Protein AF-A0A1I9GDQ8-F1 (afdb_monomer)

Organism: Brugia malayi (NCBI:txid6279)

Foldseek 3Di:
DPDVVVVVLVVVLQVVLVPPVVLLVVLQLLLVLQQDAAPDPPDPVNVVNCVVDPFDWDADPRRGIWTFDQDPPRDTDTDHSLLVSLVSLVVSQVVSCVVSVDHDDDYDRDDDPPDDPSSVVSNVVSPVSD

InterPro domains:
  IPR013126 Heat shock protein 70 family [PF00012] (48-127)
  IPR043129 ATPase, nucleotide binding domain [SSF53067] (43-130)

Mean predicted aligned error: 9.9 Å

Sequence (130 aa):
MSALHIVQKEVQTKVDLISNQEICWETFKVLRLCCDYFPYENSRIILVDRKRYPFKIELDMEGRVLFVIPLQNNVIKKIRPEEVGAIIINYLRKAAEKKYGTEIIWAVISVPAEFDEEQRNATSLAVEKA

Radius of gyration: 17.4 Å; Cα contacts (8 Å, |Δi|>4): 125; chains: 1; bounding box: 50×24×48 Å

Secondary structure (DSSP, 8-state):
--SHHHHHHHHHHHHHHHS-HHHHHHHHHHHHTTS-B-SSTT-HHHHHHHHHSSSEEEE-TTSBEEEEEEPTTS-EEEE-HHHHHHHHHHHHHHHHHHHHTS----------TT--HHHHHHHHHHHHT-

Nearest PDB structures (foldseek):
  5f1x-assembly1_A  TM=8.808E-01  e=3.010E-05  Homo sapiens
  6cz1-assembly1_A  TM=8.739E-01  e=4.076E-05  Homo sapiens
  7a4u-assembly1_A  TM=8.864E-01  e=4.889E-05  Cricetulus griseus
  5f2r-assembly2_B  TM=8.808E-01  e=6.231E-05  Homo sapiens
  6dfo-assembly1_A  TM=8.843E-01  e=1.214E-04  Homo sapiens

Structure (mmCIF, N/CA/C/O backbone):
data_AF-A0A1I9GDQ8-F1
#
_entry.id   AF-A0A1I9GDQ8-F1
#
loop_
_atom_site.group_PDB
_atom_site.id
_atom_site.type_symbol
_atom_site.label_atom_id
_atom_site.label_alt_id
_atom_site.label_comp_id
_atom_site.label_asym_id
_atom_site.label_entity_id
_atom_site.label_seq_id
_atom_site.pdbx_PDB_ins_code
_atom_site.Cartn_x
_atom_site.Cartn_y
_atom_site.Cartn_z
_atom_site.occupancy
_atom_site.B_iso_or_equiv
_atom_site.auth_seq_id
_atom_site.auth_comp_id
_atom_site.auth_asym_id
_atom_site.auth_atom_id
_atom_site.pdbx_PDB_model_num
ATOM 1 N N . MET A 1 1 ? -31.851 2.714 26.317 1.00 45.69 1 MET A N 1
ATOM 2 C CA . MET A 1 1 ? -31.210 3.512 25.245 1.00 45.69 1 MET A CA 1
ATOM 3 C C . MET A 1 1 ? -29.945 2.836 24.668 1.00 45.69 1 MET A C 1
ATOM 5 O O . MET A 1 1 ? -29.008 3.549 24.347 1.00 45.69 1 MET A O 1
ATOM 9 N N . SER A 1 2 ? -29.861 1.501 24.502 1.00 46.31 2 SER A N 1
ATOM 10 C CA . SER A 1 2 ? -28.555 0.857 24.206 1.00 46.31 2 SER A CA 1
ATOM 11 C C . SER A 1 2 ? -28.399 0.136 22.861 1.00 46.31 2 SER A C 1
ATOM 13 O O . SER A 1 2 ? -27.267 -0.024 22.442 1.00 46.31 2 SER A O 1
ATOM 15 N N . ALA A 1 3 ? -29.454 -0.249 22.136 1.00 43.81 3 ALA A N 1
ATOM 16 C CA . ALA A 1 3 ? -29.277 -0.993 20.875 1.00 43.81 3 ALA A CA 1
ATOM 17 C C . ALA A 1 3 ? -29.321 -0.092 19.624 1.00 43.81 3 ALA A C 1
ATOM 19 O O . ALA A 1 3 ? -28.421 -0.130 18.793 1.00 43.81 3 ALA A O 1
ATOM 20 N N . LEU A 1 4 ? -30.319 0.794 19.529 1.00 37.75 4 LEU A N 1
ATOM 21 C CA . LEU A 1 4 ? -30.505 1.696 18.379 1.00 37.75 4 LEU A CA 1
ATOM 22 C C . LEU A 1 4 ? -29.339 2.674 18.169 1.00 37.75 4 LEU A C 1
ATOM 24 O O . LEU A 1 4 ? -28.957 2.929 17.034 1.00 37.75 4 LEU A O 1
ATOM 28 N N . HIS A 1 5 ? -28.734 3.173 19.251 1.00 40.09 5 HIS A N 1
ATOM 29 C CA . HIS A 1 5 ? -27.568 4.059 19.163 1.00 40.09 5 HIS A CA 1
ATOM 30 C C . HIS A 1 5 ? -26.307 3.333 18.674 1.00 40.09 5 HIS A C 1
ATOM 32 O O . HIS A 1 5 ? -25.482 3.951 18.007 1.00 40.09 5 HIS A O 1
ATOM 38 N N . ILE A 1 6 ? -26.146 2.043 18.993 1.00 47.44 6 ILE A N 1
ATOM 39 C CA . ILE A 1 6 ? -25.008 1.243 18.520 1.00 47.44 6 ILE A CA 1
ATOM 40 C C . ILE A 1 6 ? -25.177 0.966 17.028 1.00 47.44 6 ILE A C 1
ATOM 42 O O . ILE A 1 6 ? -24.271 1.266 16.261 1.00 47.44 6 ILE A O 1
ATOM 46 N N . VAL A 1 7 ? -26.367 0.531 16.603 1.00 38.75 7 VAL A N 1
ATOM 47 C CA . VAL A 1 7 ? -26.665 0.278 15.184 1.00 38.75 7 VAL A CA 1
ATOM 48 C C . VAL A 1 7 ? -26.547 1.560 14.355 1.00 38.75 7 VAL A C 1
ATOM 50 O O . VAL A 1 7 ? -25.962 1.540 13.277 1.00 38.75 7 VAL A O 1
ATOM 53 N N . GLN A 1 8 ? -27.024 2.704 14.859 1.00 39.72 8 GLN A N 1
ATOM 54 C CA . GLN A 1 8 ? -26.835 3.983 14.168 1.00 39.72 8 GLN A CA 1
ATOM 55 C C . GLN A 1 8 ? -25.362 4.386 14.079 1.00 39.72 8 GLN A C 1
ATOM 57 O O . GLN A 1 8 ? -24.943 4.863 13.030 1.00 39.72 8 GLN A O 1
ATOM 62 N N . LYS A 1 9 ? -24.554 4.160 15.124 1.00 49.84 9 LYS A N 1
ATOM 63 C CA . LYS A 1 9 ? -23.105 4.403 15.060 1.00 49.84 9 LYS A CA 1
ATOM 64 C C . LYS A 1 9 ? -22.407 3.477 14.065 1.00 49.84 9 LYS A C 1
ATOM 66 O O . LYS A 1 9 ? -21.534 3.947 13.353 1.00 49.84 9 LYS A O 1
ATOM 71 N N . GLU A 1 10 ? -22.809 2.213 13.986 1.00 48.69 10 GLU A N 1
ATOM 72 C CA . GLU A 1 10 ? -22.234 1.194 13.097 1.00 48.69 10 GLU A CA 1
ATOM 73 C C . GLU A 1 10 ? -22.604 1.407 11.617 1.00 48.69 10 GLU A C 1
ATOM 75 O O . GLU A 1 10 ? -21.820 1.126 10.710 1.00 48.69 10 GLU A O 1
ATOM 80 N N . VAL A 1 11 ? -23.795 1.952 11.352 1.00 49.06 11 VAL A N 1
ATOM 81 C CA . VAL A 1 11 ? -24.193 2.406 10.012 1.00 49.06 11 VAL A CA 1
ATOM 82 C C . VAL A 1 11 ? -23.478 3.715 9.659 1.00 49.06 11 VAL A C 1
ATOM 84 O O . VAL A 1 11 ? -22.974 3.849 8.546 1.00 49.06 11 VAL A O 1
ATOM 87 N N . GLN A 1 12 ? -23.355 4.656 10.602 1.00 47.62 12 GLN A N 1
ATOM 88 C CA . GLN A 1 12 ? -22.669 5.930 10.368 1.00 47.62 12 GLN A CA 1
ATOM 89 C C . GLN A 1 12 ? -21.155 5.756 10.155 1.00 47.62 12 GLN A C 1
ATOM 91 O O . GLN A 1 12 ? -20.584 6.432 9.306 1.00 47.62 12 GLN A O 1
ATOM 96 N N . THR A 1 13 ? -20.499 4.828 10.863 1.00 51.06 13 THR A N 1
ATOM 97 C CA . THR A 1 13 ? -19.078 4.494 10.642 1.00 51.06 13 THR A CA 1
ATOM 98 C C . THR A 1 13 ? -18.844 3.931 9.240 1.00 51.06 13 THR A C 1
ATOM 100 O O . THR A 1 13 ? -17.875 4.317 8.588 1.00 51.06 13 THR A O 1
ATOM 103 N N . LYS A 1 14 ? -19.746 3.069 8.743 1.00 46.41 14 LYS A N 1
ATOM 104 C CA . LYS A 1 14 ? -19.685 2.525 7.376 1.00 46.41 14 LYS A CA 1
ATOM 105 C C . LYS A 1 14 ? -19.870 3.604 6.306 1.00 46.41 14 LYS A C 1
ATOM 107 O O . LYS A 1 14 ? -19.174 3.560 5.300 1.00 46.41 14 LYS A O 1
ATOM 112 N N . VAL A 1 15 ? -20.770 4.567 6.516 1.00 48.44 15 VAL A N 1
ATOM 113 C CA . VAL A 1 15 ? -21.051 5.652 5.554 1.00 48.44 15 VAL A CA 1
ATOM 114 C C . VAL A 1 15 ? -19.952 6.726 5.548 1.00 48.44 15 VAL A C 1
ATOM 116 O O . VAL A 1 15 ? -19.549 7.181 4.479 1.00 48.44 15 VAL A O 1
ATOM 119 N N . ASP A 1 16 ? -19.405 7.096 6.707 1.00 48.81 16 ASP A N 1
ATOM 120 C CA . ASP A 1 16 ? -18.397 8.163 6.813 1.00 48.81 16 ASP A CA 1
ATOM 121 C C . ASP A 1 16 ? -17.009 7.735 6.280 1.00 48.81 16 ASP A C 1
ATOM 123 O O . ASP A 1 16 ? -16.241 8.576 5.813 1.00 48.81 16 ASP A O 1
ATOM 127 N N . LEU A 1 17 ? -16.681 6.434 6.296 1.00 50.66 17 LEU A N 1
ATOM 128 C CA . LEU A 1 17 ? -15.479 5.905 5.625 1.00 50.66 17 LEU A CA 1
ATOM 129 C C . LEU A 1 17 ? -15.572 6.022 4.091 1.00 50.66 17 LEU A C 1
ATOM 131 O O . LEU A 1 17 ? -14.549 6.155 3.424 1.00 50.66 17 LEU A O 1
ATOM 135 N N . ILE A 1 18 ? -16.790 6.022 3.540 1.00 49.22 18 ILE A N 1
ATOM 136 C CA . ILE A 1 18 ? -17.063 6.142 2.100 1.00 49.22 18 ILE A CA 1
ATOM 137 C C . ILE A 1 18 ? -17.051 7.618 1.654 1.00 49.22 18 ILE A C 1
ATOM 139 O O . ILE A 1 18 ? -16.753 7.913 0.497 1.00 49.22 18 ILE A O 1
ATOM 143 N N . SER A 1 19 ? -17.347 8.570 2.551 1.00 45.03 19 SER A N 1
ATOM 144 C CA . SER A 1 19 ? -17.581 9.974 2.177 1.00 45.03 19 SER A CA 1
ATOM 145 C C . SER A 1 19 ? -16.323 10.837 2.055 1.00 45.03 19 SER A C 1
ATOM 147 O O . SER A 1 19 ? -16.418 11.970 1.583 1.00 45.03 19 SER A O 1
ATOM 149 N N . ASN A 1 20 ? -15.146 10.350 2.458 1.00 49.31 20 ASN A N 1
ATOM 150 C CA . ASN A 1 20 ? -13.895 11.099 2.308 1.00 49.31 20 ASN A CA 1
ATOM 151 C C . ASN A 1 20 ? -13.306 10.867 0.903 1.00 49.31 20 ASN A C 1
ATOM 153 O O . ASN A 1 20 ? -12.280 10.206 0.725 1.00 49.31 20 ASN A O 1
ATOM 157 N N . GLN A 1 21 ? -14.016 11.372 -0.113 1.00 45.88 21 GLN A N 1
ATOM 158 C CA . GLN A 1 21 ? -13.737 11.132 -1.534 1.00 45.88 21 GLN A CA 1
ATOM 159 C C . GLN A 1 21 ? -12.282 11.434 -1.926 1.00 45.88 21 GLN A C 1
ATOM 161 O O . GLN A 1 21 ? -11.712 10.681 -2.708 1.00 45.88 21 GLN A O 1
ATOM 166 N N . GLU A 1 22 ? -11.646 12.463 -1.358 1.00 44.19 22 GLU A N 1
ATOM 167 C CA . GLU A 1 22 ? -10.262 12.835 -1.698 1.00 44.19 22 GLU A CA 1
ATOM 168 C C . GLU A 1 22 ? -9.223 11.764 -1.324 1.00 44.19 22 GLU A C 1
ATOM 170 O O . GLU A 1 22 ? -8.296 11.518 -2.096 1.00 44.19 22 GLU A O 1
ATOM 175 N N . ILE A 1 23 ? -9.393 11.062 -0.195 1.00 50.66 23 ILE A N 1
ATOM 176 C CA . ILE A 1 23 ? -8.459 9.995 0.209 1.00 50.66 23 ILE A CA 1
ATOM 177 C C . ILE A 1 23 ? -8.675 8.750 -0.656 1.00 50.66 23 ILE A C 1
ATOM 179 O O . ILE A 1 23 ? -7.713 8.078 -1.030 1.00 50.66 23 ILE A O 1
ATOM 183 N N . CYS A 1 24 ? -9.925 8.477 -1.041 1.00 50.94 24 CYS A N 1
ATOM 184 C CA . CYS A 1 24 ? -10.273 7.389 -1.952 1.00 50.94 24 CYS A CA 1
ATOM 185 C C . CYS A 1 24 ? -9.474 7.498 -3.264 1.00 50.94 24 CYS A C 1
ATOM 187 O O . CYS A 1 24 ? -8.789 6.553 -3.652 1.00 50.94 24 CYS A O 1
ATOM 189 N N . TRP A 1 25 ? -9.464 8.676 -3.900 1.00 49.31 25 TRP A N 1
ATOM 190 C CA . TRP A 1 25 ? -8.821 8.873 -5.206 1.00 49.31 25 TRP A CA 1
ATOM 191 C C . TRP A 1 25 ? -7.294 8.691 -5.204 1.00 49.31 25 TRP A C 1
ATOM 193 O O . TRP A 1 25 ? -6.761 8.096 -6.143 1.00 49.31 25 TRP A O 1
ATOM 203 N N . GLU A 1 26 ? -6.577 9.151 -4.174 1.00 54.59 26 GLU A N 1
ATOM 204 C CA . GLU A 1 26 ? -5.116 8.960 -4.091 1.00 54.59 26 GLU A CA 1
ATOM 205 C C . GLU A 1 26 ? -4.736 7.519 -3.725 1.00 54.59 26 GLU A C 1
ATOM 207 O O . GLU A 1 26 ? -3.777 6.968 -4.267 1.00 54.59 26 GLU A O 1
ATOM 212 N N . THR A 1 27 ? -5.541 6.861 -2.889 1.00 57.66 27 THR A N 1
ATOM 213 C CA . THR A 1 27 ? -5.353 5.441 -2.552 1.00 57.66 27 THR A CA 1
ATOM 214 C C . THR A 1 27 ? -5.560 4.563 -3.789 1.00 57.66 27 THR A C 1
ATOM 216 O O . THR A 1 27 ? -4.758 3.667 -4.048 1.00 57.66 27 THR A O 1
ATOM 219 N N . PHE A 1 28 ? -6.559 4.870 -4.629 1.00 62.72 28 PHE A N 1
ATOM 220 C CA . PHE A 1 28 ? -6.803 4.137 -5.878 1.00 62.72 28 PHE A CA 1
ATOM 221 C C . PHE A 1 28 ? -5.697 4.299 -6.924 1.00 62.72 28 PHE A C 1
ATOM 223 O O . PHE A 1 28 ? -5.406 3.347 -7.647 1.00 62.72 28 PHE A O 1
ATOM 230 N N . LYS A 1 29 ? -5.050 5.470 -7.009 1.00 67.00 29 LYS A N 1
ATOM 231 C CA . LYS A 1 29 ? -3.902 5.678 -7.912 1.00 67.00 29 LYS A CA 1
ATOM 232 C C . LYS A 1 29 ? -2.737 4.748 -7.571 1.00 67.00 29 LYS A C 1
ATOM 234 O O . LYS A 1 29 ? -2.144 4.151 -8.467 1.00 67.00 29 LYS A O 1
ATOM 239 N N . VAL A 1 30 ? -2.450 4.608 -6.279 1.00 66.62 30 VAL A N 1
ATOM 240 C CA . VAL A 1 30 ? -1.410 3.717 -5.748 1.00 66.62 30 VAL A CA 1
ATOM 241 C C . VAL A 1 30 ? -1.807 2.252 -5.946 1.00 66.62 30 VAL A C 1
ATOM 243 O O . VAL A 1 30 ? -1.006 1.470 -6.453 1.00 66.62 30 VAL A O 1
ATOM 246 N N . LEU A 1 31 ? -3.053 1.896 -5.615 1.00 65.75 31 LEU A N 1
ATOM 247 C CA . LEU A 1 31 ? -3.563 0.523 -5.702 1.00 65.75 31 LEU A CA 1
ATOM 248 C C . LEU A 1 31 ? -3.647 -0.017 -7.130 1.00 65.75 31 LEU A C 1
ATOM 250 O O . LEU A 1 31 ? -3.481 -1.216 -7.332 1.00 65.75 31 LEU A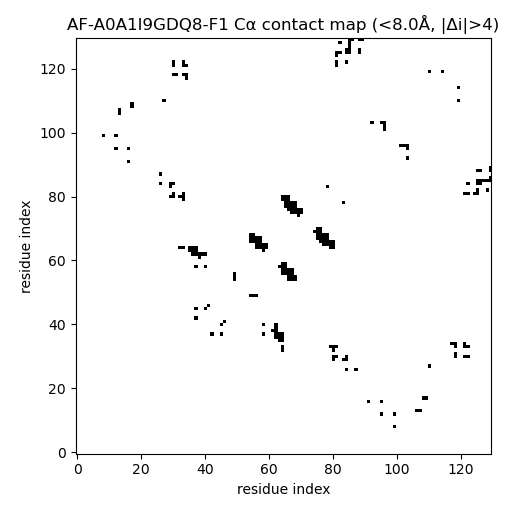 O 1
ATOM 254 N N . ARG A 1 32 ? -3.827 0.854 -8.130 1.00 71.94 32 ARG A N 1
ATOM 255 C CA . ARG A 1 32 ? -3.771 0.458 -9.543 1.00 71.94 32 ARG A CA 1
ATOM 256 C C . ARG A 1 32 ? -2.449 -0.233 -9.900 1.00 71.94 32 ARG A C 1
ATOM 258 O O . ARG A 1 32 ? -2.461 -1.180 -10.671 1.00 71.94 32 ARG A O 1
ATOM 265 N N . LEU A 1 33 ? -1.334 0.205 -9.311 1.00 67.94 33 LEU A N 1
ATOM 266 C CA . LEU A 1 33 ? -0.004 -0.353 -9.578 1.00 67.94 33 LEU A CA 1
ATOM 267 C C . LEU A 1 33 ? 0.305 -1.630 -8.778 1.00 67.94 33 LEU A C 1
ATOM 269 O O . LEU A 1 33 ? 1.351 -2.233 -9.005 1.00 67.94 33 LEU A O 1
ATOM 273 N N . CYS A 1 34 ? -0.563 -2.052 -7.849 1.00 63.31 34 CYS A N 1
ATOM 274 C CA . CYS A 1 34 ? -0.339 -3.239 -7.014 1.00 63.31 34 CYS A CA 1
ATOM 275 C C . CYS A 1 34 ? -0.305 -4.553 -7.800 1.00 63.31 34 CYS A C 1
ATOM 277 O O . CYS A 1 34 ? 0.380 -5.481 -7.389 1.00 63.31 34 CYS A O 1
ATOM 279 N N . CYS A 1 35 ? -1.044 -4.647 -8.905 1.00 57.06 35 CYS A N 1
ATOM 280 C CA . CYS A 1 35 ? -1.197 -5.898 -9.655 1.00 57.06 35 CYS A CA 1
ATOM 281 C C . CYS A 1 35 ? -0.470 -5.937 -10.985 1.00 57.06 35 CYS A C 1
ATOM 283 O O . CYS A 1 35 ? -0.402 -6.998 -11.600 1.00 57.06 35 CYS A O 1
ATOM 285 N N . ASP A 1 36 ? 0.065 -4.810 -11.441 1.00 64.06 36 ASP A N 1
ATOM 286 C CA . ASP A 1 36 ? 0.653 -4.782 -12.764 1.00 64.06 36 ASP A CA 1
ATOM 287 C C . ASP A 1 36 ? 2.017 -5.492 -12.732 1.00 64.06 36 ASP A C 1
ATOM 289 O O . ASP A 1 36 ? 3.000 -5.015 -12.156 1.00 64.06 36 ASP A O 1
ATOM 293 N N . TYR A 1 37 ? 2.059 -6.673 -13.350 1.00 61.50 37 TYR A N 1
ATOM 294 C CA . TYR A 1 37 ? 3.278 -7.430 -13.588 1.00 61.50 37 TYR A CA 1
ATOM 295 C C . TYR A 1 37 ? 3.934 -6.949 -14.882 1.00 61.50 37 TYR A C 1
ATOM 297 O O . TYR A 1 37 ? 3.373 -7.081 -15.974 1.00 61.50 37 TYR A O 1
ATOM 305 N N . PHE A 1 38 ? 5.143 -6.401 -14.778 1.00 63.03 38 PHE A N 1
ATOM 306 C CA . PHE A 1 38 ? 5.884 -5.899 -15.926 1.00 63.03 38 PHE A CA 1
ATOM 307 C C . PHE A 1 38 ? 7.097 -6.795 -16.200 1.00 63.03 38 PHE A C 1
ATOM 309 O O . PHE A 1 38 ? 8.162 -6.572 -15.627 1.00 63.03 38 PHE A O 1
ATOM 316 N N . PRO A 1 39 ? 6.997 -7.765 -17.132 1.00 54.91 39 PRO A N 1
ATOM 317 C CA . PRO A 1 39 ? 8.125 -8.636 -17.473 1.00 54.91 39 PRO A CA 1
ATOM 318 C C . PRO A 1 39 ? 9.292 -7.882 -18.136 1.00 54.91 39 PRO A C 1
ATOM 320 O O . PRO A 1 39 ? 10.392 -8.416 -18.244 1.00 54.91 39 PRO A O 1
ATOM 323 N N . TYR A 1 40 ? 9.064 -6.642 -18.593 1.00 61.16 40 TYR A N 1
ATOM 324 C CA . TYR A 1 40 ? 10.063 -5.803 -19.255 1.00 61.16 40 TYR A CA 1
ATOM 325 C C . TYR A 1 40 ? 10.012 -4.357 -18.738 1.00 61.16 40 TYR A C 1
ATOM 327 O O . TYR A 1 40 ? 8.958 -3.717 -18.769 1.00 61.16 40 TYR A O 1
ATOM 335 N N . GLU A 1 41 ? 11.172 -3.796 -18.369 1.00 61.91 41 GLU A N 1
ATOM 336 C CA . GLU A 1 41 ? 11.312 -2.415 -17.859 1.00 61.91 41 GLU A CA 1
ATOM 337 C C . GLU A 1 41 ? 10.863 -1.313 -18.837 1.00 61.91 41 GLU A C 1
ATOM 339 O O . GLU A 1 41 ? 10.587 -0.191 -18.411 1.00 61.91 41 GLU A O 1
ATOM 344 N N . ASN A 1 42 ? 10.791 -1.615 -20.137 1.00 66.56 42 ASN A N 1
ATOM 345 C CA . ASN A 1 42 ? 10.419 -0.671 -21.198 1.00 66.56 42 ASN A CA 1
ATOM 346 C C . ASN A 1 42 ? 8.964 -0.822 -21.670 1.00 66.56 42 ASN A C 1
ATOM 348 O O . ASN A 1 42 ? 8.619 -0.388 -22.773 1.00 66.56 42 ASN A O 1
ATOM 352 N N . SER A 1 43 ? 8.091 -1.444 -20.873 1.00 74.19 43 SER A N 1
ATOM 353 C CA . SER A 1 43 ? 6.668 -1.488 -21.211 1.00 74.19 43 SER A CA 1
ATOM 354 C C . SER A 1 43 ? 6.103 -0.058 -21.317 1.00 74.19 43 SER A C 1
ATOM 356 O O . SER A 1 43 ? 6.469 0.851 -20.571 1.00 74.19 43 SER A O 1
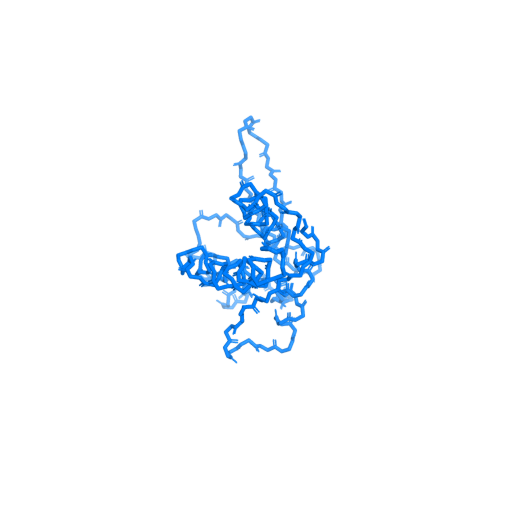ATOM 358 N N . ARG A 1 44 ? 5.207 0.197 -22.279 1.00 77.38 44 ARG A N 1
ATOM 359 C CA . ARG A 1 44 ? 4.652 1.556 -22.457 1.00 77.38 44 ARG A CA 1
ATOM 360 C C . ARG A 1 44 ? 3.913 2.039 -21.207 1.00 77.38 44 ARG A C 1
ATOM 362 O O . ARG A 1 44 ? 3.912 3.233 -20.935 1.00 77.38 44 ARG A O 1
ATOM 369 N N . ILE A 1 45 ? 3.315 1.109 -20.468 1.00 76.56 45 ILE A N 1
ATOM 370 C CA . ILE A 1 45 ? 2.521 1.370 -19.267 1.00 76.56 45 ILE A CA 1
ATOM 371 C C . ILE A 1 45 ? 3.429 1.910 -18.150 1.00 76.56 45 ILE A C 1
ATOM 373 O O . ILE A 1 45 ? 3.219 3.039 -17.710 1.00 76.56 45 ILE A O 1
ATOM 377 N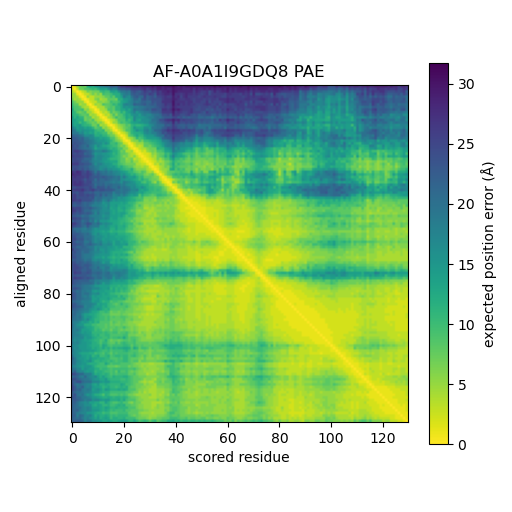 N . ILE A 1 46 ? 4.524 1.211 -17.806 1.00 79.88 46 ILE A N 1
ATOM 378 C CA . ILE A 1 46 ? 5.443 1.668 -16.746 1.00 79.88 46 ILE A CA 1
ATOM 379 C C . ILE A 1 46 ? 6.100 3.014 -17.084 1.00 79.88 46 ILE A C 1
ATOM 381 O O . ILE A 1 46 ? 6.331 3.841 -16.203 1.00 79.88 46 ILE A O 1
ATOM 385 N N . LEU A 1 47 ? 6.369 3.284 -18.367 1.00 82.88 47 LEU A N 1
ATOM 386 C CA . LEU A 1 47 ? 6.921 4.567 -18.816 1.00 82.88 47 LEU A CA 1
ATOM 387 C C . LEU A 1 47 ? 5.932 5.729 -18.661 1.00 82.88 47 LEU A C 1
ATOM 389 O O . LEU A 1 47 ? 6.356 6.853 -18.384 1.00 82.88 47 LEU A O 1
ATOM 393 N N . VAL A 1 48 ? 4.635 5.483 -18.853 1.00 83.94 48 VAL A N 1
ATOM 394 C CA . VAL A 1 48 ? 3.586 6.483 -18.618 1.00 83.94 48 VAL A CA 1
ATOM 395 C C . VAL A 1 48 ? 3.444 6.745 -17.121 1.00 83.94 48 VAL A C 1
ATOM 397 O O . VAL A 1 48 ? 3.433 7.907 -16.714 1.00 83.94 48 VAL A O 1
ATOM 400 N N . ASP A 1 49 ? 3.422 5.701 -16.294 1.00 83.25 49 ASP A N 1
ATOM 401 C CA . ASP A 1 49 ? 3.269 5.857 -14.845 1.00 83.25 49 ASP A CA 1
ATOM 402 C C . ASP A 1 49 ? 4.483 6.531 -14.197 1.00 83.25 49 ASP A C 1
ATOM 404 O O . ASP A 1 49 ? 4.318 7.432 -13.374 1.00 83.25 49 ASP A O 1
ATOM 408 N N . ARG A 1 50 ? 5.705 6.230 -14.657 1.00 86.12 50 ARG A N 1
ATOM 409 C CA . ARG A 1 50 ? 6.932 6.947 -14.253 1.00 86.12 50 ARG A CA 1
ATOM 410 C C . ARG A 1 50 ? 6.887 8.452 -14.539 1.00 86.12 50 ARG A C 1
ATOM 412 O O . ARG A 1 50 ? 7.572 9.207 -13.862 1.00 86.12 50 ARG A O 1
ATOM 419 N N . LYS A 1 51 ? 6.127 8.893 -15.548 1.00 86.69 51 LYS A N 1
ATOM 420 C CA . LYS A 1 51 ? 5.920 10.324 -15.852 1.00 86.69 51 LYS A CA 1
ATOM 421 C C . LYS A 1 51 ? 4.758 10.926 -15.070 1.00 86.69 51 LYS A C 1
ATOM 423 O O . LYS A 1 51 ? 4.732 12.132 -14.852 1.00 86.69 51 LYS A O 1
ATOM 428 N N . ARG A 1 52 ? 3.773 10.102 -14.710 1.00 84.25 52 ARG A N 1
ATOM 429 C CA . ARG A 1 52 ? 2.564 10.522 -14.000 1.00 84.25 52 ARG A CA 1
ATOM 430 C C . ARG A 1 52 ? 2.835 10.804 -12.528 1.00 84.25 52 ARG A C 1
ATOM 432 O O . ARG A 1 52 ? 2.244 11.731 -11.978 1.00 84.25 52 ARG A O 1
ATOM 439 N N . TYR A 1 53 ? 3.690 10.002 -11.900 1.00 82.75 53 TYR A N 1
ATOM 440 C CA . TYR A 1 53 ? 3.988 10.109 -10.478 1.00 82.75 53 TYR A CA 1
ATOM 441 C C . TYR A 1 53 ? 5.292 10.877 -10.220 1.00 82.75 53 TYR A C 1
ATOM 443 O O . TYR A 1 53 ? 6.262 10.702 -10.953 1.00 82.75 53 TYR A O 1
ATOM 451 N N . PRO A 1 54 ? 5.350 11.710 -9.163 1.00 84.19 54 PRO A N 1
ATOM 452 C CA . PRO A 1 54 ? 6.545 12.490 -8.832 1.00 84.19 54 PRO A CA 1
ATOM 453 C C . PRO A 1 54 ? 7.645 11.664 -8.140 1.00 84.19 54 PRO A C 1
ATOM 455 O O . PRO A 1 54 ? 8.758 12.152 -7.961 1.00 84.19 54 PRO A O 1
ATOM 458 N N . PHE A 1 55 ? 7.342 10.436 -7.711 1.00 84.81 55 PHE A N 1
ATOM 459 C CA . PHE A 1 55 ? 8.278 9.532 -7.041 1.00 84.81 55 PHE A CA 1
ATOM 460 C C . PHE A 1 55 ? 8.875 8.511 -8.014 1.00 84.81 55 PHE A C 1
ATOM 462 O O . PHE A 1 55 ? 8.301 8.197 -9.056 1.00 84.81 55 PHE A O 1
ATOM 469 N N . LYS A 1 56 ? 10.044 7.964 -7.663 1.00 88.38 56 LYS A N 1
ATOM 470 C CA . LYS A 1 56 ? 10.752 7.009 -8.518 1.00 88.38 56 LYS A CA 1
ATOM 471 C C . LYS A 1 56 ? 10.112 5.621 -8.428 1.00 88.38 56 LYS A C 1
ATOM 473 O O . LYS A 1 56 ? 9.871 5.110 -7.335 1.00 88.38 56 LYS A O 1
ATOM 478 N N . ILE A 1 57 ? 9.889 5.014 -9.593 1.00 88.56 57 ILE A N 1
ATOM 479 C CA . ILE A 1 57 ? 9.315 3.675 -9.744 1.00 88.56 57 ILE A CA 1
ATOM 480 C C . ILE A 1 57 ? 10.356 2.741 -10.375 1.00 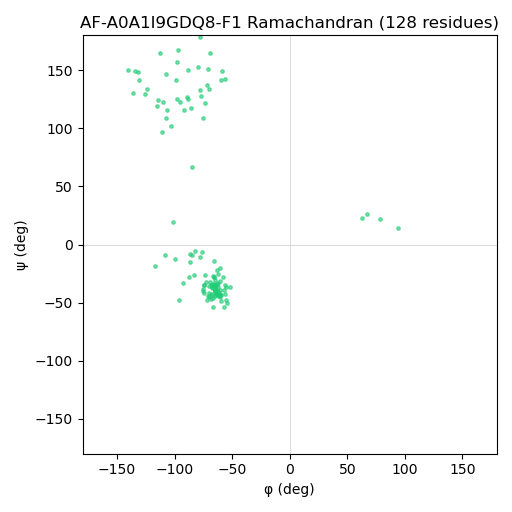88.56 57 ILE A C 1
ATOM 482 O O . ILE A 1 57 ? 10.807 2.966 -11.505 1.00 88.56 57 ILE A O 1
ATOM 486 N N . GLU A 1 58 ? 10.724 1.693 -9.646 1.00 88.75 58 GLU A N 1
ATOM 487 C CA . GLU A 1 58 ? 11.622 0.614 -10.072 1.00 88.75 58 GLU A CA 1
ATOM 488 C C . GLU A 1 58 ? 10.845 -0.702 -10.188 1.00 88.75 58 GLU A C 1
ATOM 490 O O . GLU A 1 58 ? 9.722 -0.803 -9.696 1.00 88.75 58 GLU A O 1
ATOM 495 N N . LEU A 1 59 ? 11.432 -1.697 -10.850 1.00 87.50 59 LEU A N 1
ATOM 496 C CA . LEU A 1 59 ? 10.921 -3.066 -10.843 1.00 87.50 59 LEU A CA 1
ATOM 497 C C . LEU A 1 59 ? 11.837 -3.945 -9.986 1.00 87.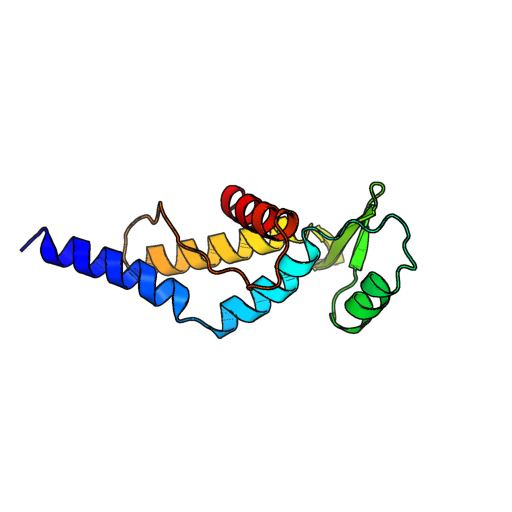50 59 LEU A C 1
ATOM 499 O O . LEU A 1 59 ? 13.045 -3.705 -9.913 1.00 87.50 59 LEU A O 1
ATOM 503 N N . ASP A 1 60 ? 11.266 -4.937 -9.308 1.00 85.69 60 ASP A N 1
ATOM 504 C CA . ASP A 1 60 ? 12.043 -5.984 -8.647 1.00 85.69 60 ASP A CA 1
ATOM 505 C C . ASP A 1 60 ? 12.545 -7.038 -9.655 1.00 85.69 60 ASP A C 1
ATOM 507 O O . ASP A 1 60 ? 12.272 -6.967 -10.853 1.00 85.69 60 ASP A O 1
ATOM 511 N N . MET A 1 61 ? 13.294 -8.032 -9.167 1.00 84.00 61 MET A N 1
ATOM 512 C CA . MET A 1 61 ? 13.805 -9.131 -10.002 1.00 84.00 61 MET A CA 1
ATOM 513 C C . MET A 1 61 ? 12.694 -9.990 -10.613 1.00 84.00 61 MET A C 1
ATOM 515 O O . MET A 1 61 ? 12.929 -10.682 -11.600 1.00 84.00 61 MET A O 1
ATOM 519 N N . GLU A 1 62 ? 11.505 -9.967 -10.016 1.00 82.81 62 GLU A N 1
ATOM 520 C CA . GLU A 1 62 ? 10.339 -10.679 -10.514 1.00 82.81 62 GLU A CA 1
ATOM 521 C C . GLU A 1 62 ? 9.577 -9.835 -11.542 1.00 82.81 62 GLU A C 1
ATOM 523 O O . GLU A 1 62 ? 8.807 -10.413 -12.285 1.00 82.81 62 GLU A O 1
ATOM 528 N N . GLY A 1 63 ? 9.814 -8.525 -11.667 1.00 81.81 63 GLY A N 1
ATOM 529 C CA . GLY A 1 63 ? 9.067 -7.625 -12.556 1.00 81.81 63 GLY A CA 1
ATOM 530 C C . GLY A 1 63 ? 7.892 -6.911 -11.876 1.00 81.81 63 GLY A C 1
ATOM 531 O O . GLY A 1 63 ? 7.031 -6.346 -12.551 1.00 81.81 63 GLY A O 1
ATOM 532 N N . ARG A 1 64 ? 7.830 -6.923 -10.540 1.00 82.94 64 ARG A N 1
ATOM 533 C CA . ARG A 1 64 ? 6.818 -6.213 -9.746 1.00 82.94 64 ARG A CA 1
ATOM 534 C C . ARG A 1 64 ? 7.251 -4.791 -9.439 1.00 82.94 64 ARG A C 1
ATOM 536 O O . ARG A 1 64 ? 8.435 -4.502 -9.272 1.00 82.94 64 ARG A O 1
ATOM 543 N N . VAL A 1 65 ? 6.271 -3.909 -9.306 1.00 86.56 65 VAL A N 1
ATOM 544 C CA . VAL A 1 65 ? 6.490 -2.485 -9.052 1.00 86.56 65 VAL A CA 1
ATOM 545 C C . VAL A 1 65 ? 7.019 -2.235 -7.636 1.00 86.56 65 VAL A C 1
ATOM 547 O O . VAL A 1 65 ? 6.486 -2.737 -6.649 1.00 86.56 65 VAL A O 1
ATOM 550 N N . LEU A 1 66 ? 8.049 -1.394 -7.536 1.00 89.12 66 LEU A N 1
ATOM 551 C CA . LEU A 1 66 ? 8.605 -0.876 -6.291 1.00 89.12 66 LEU A CA 1
ATOM 552 C C . LEU A 1 66 ? 8.640 0.650 -6.317 1.00 89.12 66 LEU A C 1
ATOM 554 O O . LEU A 1 66 ? 9.191 1.268 -7.232 1.00 89.12 66 LEU A O 1
ATOM 558 N N . PHE A 1 67 ? 8.119 1.268 -5.263 1.00 89.38 67 PHE A N 1
ATOM 559 C CA . PHE A 1 67 ? 8.258 2.699 -5.037 1.00 89.38 67 PHE A CA 1
ATOM 560 C C . PHE A 1 67 ? 9.513 2.982 -4.237 1.00 89.38 67 PHE A C 1
ATOM 562 O O . PHE A 1 67 ? 9.728 2.427 -3.159 1.00 89.38 67 PHE A O 1
ATOM 569 N N . VAL A 1 68 ? 10.339 3.874 -4.770 1.00 90.38 68 VAL A N 1
ATOM 570 C CA . VAL A 1 68 ? 11.594 4.289 -4.159 1.00 90.38 68 VAL A CA 1
ATOM 571 C C . VAL A 1 68 ? 11.381 5.658 -3.535 1.00 90.38 68 VAL A C 1
ATOM 573 O O . VAL A 1 68 ? 11.348 6.679 -4.224 1.00 90.38 68 VAL A O 1
ATOM 576 N N . ILE A 1 69 ? 11.208 5.662 -2.216 1.00 89.00 69 ILE A N 1
ATOM 577 C CA . ILE A 1 69 ? 10.882 6.851 -1.436 1.00 89.00 69 ILE A CA 1
ATOM 578 C C . ILE A 1 69 ? 12.131 7.278 -0.652 1.00 89.00 69 ILE A C 1
ATOM 580 O O . ILE A 1 69 ? 12.593 6.526 0.215 1.00 89.00 69 ILE A O 1
ATOM 584 N N . PRO A 1 70 ? 12.695 8.467 -0.925 1.00 87.75 70 PRO A N 1
ATOM 585 C CA . PRO A 1 70 ? 13.747 9.028 -0.092 1.00 87.75 70 PRO A CA 1
ATOM 586 C C . PRO A 1 70 ? 13.142 9.522 1.229 1.00 87.75 70 PRO A C 1
ATOM 588 O O . PRO A 1 70 ? 12.233 10.350 1.240 1.00 87.75 70 PRO A O 1
ATOM 591 N N . LEU A 1 71 ? 13.633 8.999 2.349 1.00 86.31 71 LEU A N 1
ATOM 592 C CA . LEU A 1 71 ? 13.232 9.410 3.693 1.00 86.31 71 LEU A CA 1
ATOM 593 C C . LEU A 1 71 ? 14.217 10.426 4.280 1.00 86.31 71 LEU A C 1
ATOM 595 O O . LEU A 1 71 ? 15.332 10.625 3.786 1.00 86.31 71 LEU A O 1
ATOM 599 N N . GLN A 1 72 ? 13.803 11.050 5.384 1.00 80.94 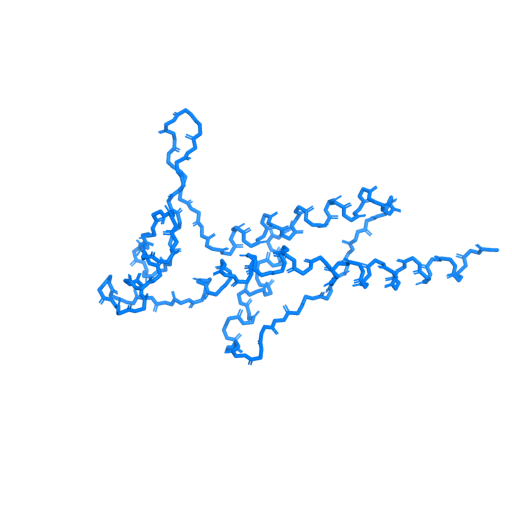72 GLN A N 1
ATOM 600 C CA . GLN A 1 72 ? 14.691 11.867 6.208 1.00 80.94 72 GLN A CA 1
ATOM 601 C C . GLN A 1 72 ? 15.903 11.024 6.644 1.00 80.94 72 GLN A C 1
ATOM 603 O O . GLN A 1 72 ? 15.768 9.830 6.910 1.00 80.94 72 GLN A O 1
ATOM 608 N N . ASN A 1 73 ? 17.085 11.646 6.689 1.00 82.62 73 ASN A N 1
ATOM 609 C CA . ASN A 1 73 ? 18.394 11.013 6.935 1.00 82.62 73 ASN A CA 1
ATOM 610 C C . ASN A 1 73 ? 19.015 10.272 5.737 1.00 82.62 73 ASN A C 1
ATOM 612 O O . ASN A 1 73 ? 19.891 9.431 5.927 1.00 82.62 73 ASN A O 1
ATOM 616 N N . ASN A 1 74 ? 18.607 10.601 4.504 1.00 82.62 74 ASN A N 1
ATOM 617 C CA . ASN A 1 74 ? 19.196 10.053 3.273 1.00 82.62 74 ASN A CA 1
ATOM 618 C C . ASN A 1 74 ? 19.024 8.525 3.128 1.00 82.62 74 ASN A C 1
ATOM 620 O O . ASN A 1 74 ? 19.779 7.863 2.416 1.00 82.62 74 ASN A O 1
ATOM 624 N N . VAL A 1 75 ? 18.023 7.960 3.812 1.00 88.62 75 VAL A N 1
ATOM 625 C CA . VAL A 1 75 ? 17.670 6.541 3.727 1.00 88.62 75 VAL A CA 1
ATOM 626 C C . VAL A 1 75 ? 16.679 6.354 2.587 1.00 88.62 75 VAL A C 1
ATOM 628 O O . VAL A 1 75 ? 15.627 6.989 2.551 1.00 88.62 75 VAL A O 1
ATOM 631 N N . ILE A 1 76 ? 16.996 5.459 1.658 1.00 88.25 76 ILE A N 1
ATOM 632 C CA . ILE A 1 76 ? 16.103 5.105 0.557 1.00 88.25 76 ILE A CA 1
ATOM 633 C C . ILE A 1 76 ? 15.263 3.906 0.991 1.00 88.25 76 ILE A C 1
ATOM 635 O O . ILE A 1 76 ? 15.799 2.818 1.201 1.00 88.25 76 ILE A O 1
ATOM 639 N N . LYS A 1 77 ? 13.945 4.090 1.105 1.00 89.75 77 LYS A N 1
ATOM 640 C CA . LYS A 1 77 ? 13.011 2.993 1.370 1.00 89.75 77 LYS A CA 1
ATOM 641 C C . LYS A 1 77 ? 12.380 2.534 0.063 1.00 89.75 77 LYS A C 1
ATOM 643 O O . LYS A 1 77 ? 11.784 3.334 -0.655 1.00 89.75 77 LYS A O 1
ATOM 648 N N . LYS A 1 78 ? 12.499 1.239 -0.221 1.00 90.75 78 LYS A N 1
ATOM 649 C CA . LYS A 1 78 ? 11.749 0.576 -1.289 1.00 90.75 78 LYS A CA 1
ATOM 650 C C . LYS A 1 78 ? 10.508 -0.050 -0.670 1.00 90.75 78 LYS A C 1
ATOM 652 O O . LYS A 1 78 ? 10.636 -0.810 0.285 1.00 90.75 78 LYS A O 1
ATOM 657 N N . ILE A 1 79 ? 9.336 0.323 -1.160 1.00 89.25 79 ILE A N 1
ATOM 658 C CA . ILE A 1 79 ? 8.054 -0.163 -0.653 1.00 89.25 79 ILE A CA 1
ATOM 659 C C . ILE A 1 79 ? 7.195 -0.622 -1.819 1.00 89.25 79 ILE A C 1
ATOM 661 O O . ILE A 1 79 ? 7.213 -0.009 -2.891 1.00 89.25 79 ILE A O 1
ATOM 665 N N . ARG A 1 80 ? 6.455 -1.706 -1.623 1.00 87.25 80 ARG A N 1
ATOM 666 C CA . ARG A 1 80 ? 5.517 -2.167 -2.634 1.00 87.25 80 ARG A CA 1
ATOM 667 C C . ARG A 1 80 ? 4.215 -1.361 -2.591 1.00 87.25 80 ARG A C 1
ATOM 669 O O . ARG A 1 80 ? 3.830 -0.885 -1.518 1.00 87.25 80 ARG A O 1
ATOM 676 N N . PRO A 1 81 ? 3.497 -1.237 -3.715 1.00 83.75 81 PRO A N 1
ATOM 677 C CA . PRO A 1 81 ? 2.227 -0.526 -3.744 1.00 83.75 81 PRO A CA 1
ATOM 678 C C . PRO A 1 81 ? 1.192 -1.075 -2.744 1.00 83.75 81 PRO A C 1
ATO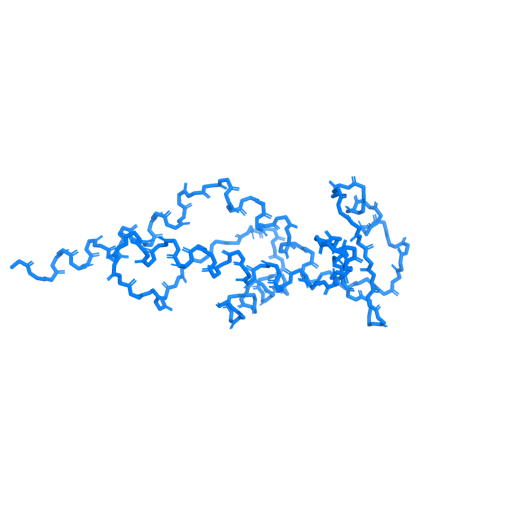M 680 O O . PRO A 1 81 ? 0.484 -0.289 -2.114 1.00 83.75 81 PRO A O 1
ATOM 683 N N . GLU A 1 82 ? 1.158 -2.392 -2.498 1.00 82.69 82 GLU A N 1
ATOM 684 C CA . GLU A 1 82 ? 0.220 -3.008 -1.545 1.00 82.69 82 GLU A CA 1
ATOM 685 C C . GLU A 1 82 ? 0.510 -2.589 -0.104 1.00 82.69 82 GLU A C 1
ATOM 687 O O . GLU A 1 82 ? -0.408 -2.407 0.692 1.00 82.69 82 GLU A O 1
ATOM 692 N N . GLU A 1 83 ? 1.787 -2.418 0.241 1.00 85.56 83 GLU A N 1
ATOM 693 C CA . GLU A 1 83 ? 2.195 -1.961 1.570 1.00 85.56 83 GLU A CA 1
ATOM 694 C C . GLU A 1 83 ? 1.829 -0.489 1.781 1.00 85.56 83 GLU A C 1
ATOM 696 O O . GLU A 1 83 ? 1.426 -0.105 2.877 1.00 85.56 83 GLU A O 1
ATOM 701 N N . VAL A 1 84 ? 1.917 0.340 0.735 1.00 86.38 84 VAL A N 1
ATOM 702 C CA . VAL A 1 84 ? 1.424 1.724 0.795 1.00 86.38 84 VAL A CA 1
ATOM 703 C C . VAL A 1 84 ? -0.092 1.740 0.983 1.00 86.38 84 VAL A C 1
ATOM 705 O O . VAL A 1 84 ? -0.582 2.468 1.846 1.00 86.38 84 VAL A O 1
ATOM 708 N N . GLY A 1 85 ? -0.826 0.904 0.242 1.00 83.75 85 GLY A N 1
ATOM 709 C CA . GLY A 1 85 ? -2.269 0.726 0.425 1.00 83.75 85 GLY A CA 1
ATOM 710 C C . GLY A 1 85 ? -2.625 0.343 1.864 1.00 83.75 85 GLY A C 1
ATOM 711 O O . GLY A 1 85 ? -3.466 0.995 2.482 1.00 83.75 85 GLY A O 1
ATOM 712 N N . ALA A 1 86 ? -1.915 -0.632 2.436 1.00 86.88 86 ALA A N 1
ATOM 713 C CA . ALA A 1 86 ? -2.100 -1.068 3.819 1.00 86.88 86 ALA A CA 1
ATOM 714 C C . ALA A 1 86 ? -1.850 0.058 4.839 1.00 86.88 86 ALA A C 1
ATOM 716 O O . ALA A 1 86 ? -2.633 0.246 5.770 1.00 86.88 86 ALA A O 1
ATOM 717 N N . ILE A 1 87 ? -0.797 0.864 4.646 1.00 88.38 87 ILE A N 1
ATOM 718 C CA . ILE A 1 87 ? -0.510 2.026 5.505 1.00 88.38 87 ILE A CA 1
ATOM 719 C C . ILE A 1 87 ? -1.676 3.020 5.483 1.00 88.38 87 ILE A C 1
ATOM 721 O O . ILE A 1 87 ? -2.071 3.521 6.539 1.00 88.38 87 ILE A O 1
ATOM 725 N N . ILE A 1 88 ? -2.237 3.297 4.302 1.00 85.69 88 ILE A N 1
ATOM 726 C CA . ILE A 1 88 ? -3.361 4.227 4.158 1.00 85.69 88 ILE A CA 1
ATOM 727 C C . ILE A 1 88 ? -4.618 3.667 4.835 1.00 85.69 88 ILE A C 1
ATOM 729 O O . ILE A 1 88 ? -5.266 4.376 5.606 1.00 85.69 88 ILE A O 1
ATOM 733 N N . ILE A 1 89 ? -4.938 2.392 4.610 1.00 85.50 89 ILE A N 1
ATOM 734 C CA . ILE A 1 89 ? -6.100 1.731 5.220 1.00 85.50 89 ILE A CA 1
ATOM 735 C C . ILE A 1 89 ? -5.974 1.723 6.749 1.00 85.50 89 ILE A C 1
ATOM 737 O O . ILE A 1 89 ? -6.919 2.084 7.449 1.00 85.50 89 ILE A O 1
ATOM 741 N N . ASN A 1 90 ? -4.795 1.407 7.287 1.00 88.56 90 ASN A N 1
ATOM 742 C CA . ASN A 1 90 ? -4.548 1.420 8.728 1.00 88.56 90 ASN A CA 1
ATOM 743 C C . ASN A 1 90 ? -4.652 2.838 9.320 1.00 88.56 90 ASN A C 1
ATOM 745 O O . ASN A 1 90 ? -5.184 3.030 10.414 1.00 88.56 90 ASN A O 1
ATOM 749 N N . TYR A 1 91 ? -4.184 3.857 8.593 1.00 87.75 91 TYR A N 1
ATOM 750 C CA . TYR A 1 91 ? -4.372 5.253 8.990 1.00 87.75 91 TYR A CA 1
ATOM 751 C C . TYR A 1 91 ? -5.861 5.620 9.075 1.00 87.75 91 TYR A C 1
ATOM 753 O O . TYR A 1 91 ? -6.292 6.204 10.072 1.00 87.75 91 TYR A O 1
ATOM 761 N N . LEU A 1 92 ? -6.655 5.226 8.075 1.00 85.12 92 LEU A N 1
ATOM 762 C CA . LEU A 1 92 ? -8.103 5.450 8.050 1.00 85.12 92 LEU A CA 1
ATOM 763 C C . LEU A 1 92 ? -8.818 4.710 9.183 1.00 85.12 92 LEU A C 1
ATOM 765 O O . LEU A 1 92 ? -9.655 5.307 9.864 1.00 85.12 92 LEU A O 1
ATOM 769 N N . ARG A 1 93 ? -8.441 3.453 9.441 1.00 85.00 93 ARG A N 1
ATOM 770 C CA . ARG A 1 93 ? -8.958 2.665 10.565 1.00 85.00 93 ARG A CA 1
ATOM 771 C C . ARG A 1 93 ? -8.705 3.380 11.888 1.00 85.00 93 ARG A C 1
ATOM 773 O O . ARG A 1 93 ? -9.658 3.678 12.598 1.00 85.00 93 ARG A O 1
ATOM 780 N N . LYS A 1 94 ? -7.459 3.765 12.177 1.00 88.06 94 LYS A N 1
ATOM 781 C CA . LYS A 1 94 ? -7.098 4.486 13.414 1.00 88.06 94 LYS A CA 1
ATOM 782 C C . LYS A 1 94 ? -7.813 5.828 13.551 1.00 88.06 94 LYS A C 1
ATOM 784 O O . LYS A 1 94 ? -8.207 6.211 14.653 1.00 88.06 94 LYS A O 1
ATOM 789 N N . ALA A 1 95 ? -7.975 6.563 12.451 1.00 85.62 95 ALA A N 1
ATOM 790 C CA . ALA A 1 95 ? -8.704 7.828 12.453 1.00 85.62 95 ALA A CA 1
ATOM 791 C C . ALA A 1 95 ? -10.183 7.621 12.815 1.00 85.62 95 ALA A C 1
ATOM 793 O O . ALA A 1 95 ? -10.733 8.374 13.623 1.00 85.62 95 ALA A O 1
ATOM 794 N N . ALA A 1 96 ? -10.808 6.578 12.270 1.00 83.00 96 ALA A N 1
ATOM 795 C CA . ALA A 1 96 ? -12.185 6.227 12.574 1.00 83.00 96 ALA A CA 1
ATOM 796 C C . ALA A 1 96 ? -12.334 5.671 14.006 1.00 83.00 96 ALA A C 1
ATOM 798 O O . ALA A 1 96 ? -13.191 6.148 14.746 1.00 83.00 96 ALA A O 1
ATOM 799 N N . GLU A 1 97 ? -11.449 4.783 14.464 1.00 87.25 97 GLU A N 1
ATOM 800 C CA . GLU A 1 97 ? -11.426 4.292 15.852 1.00 87.25 97 GLU A CA 1
ATOM 801 C C . GLU A 1 97 ? -11.308 5.446 16.857 1.00 87.25 97 GLU A C 1
ATOM 803 O O . GLU A 1 97 ? -12.052 5.505 17.836 1.00 87.25 97 GLU A O 1
ATOM 808 N N . LYS A 1 98 ? -10.447 6.435 16.577 1.00 88.56 98 LYS A N 1
ATOM 809 C CA . LYS A 1 98 ? -10.317 7.648 17.397 1.00 88.56 98 LYS A CA 1
ATOM 810 C C . LYS A 1 98 ? -11.589 8.504 17.390 1.00 88.56 98 LYS A C 1
ATOM 812 O O . LYS A 1 98 ? -11.921 9.092 18.416 1.00 88.56 98 LYS A O 1
ATOM 817 N N . LYS A 1 99 ? -12.289 8.596 16.254 1.00 84.06 99 LYS A N 1
ATOM 818 C CA . LYS A 1 99 ? -13.528 9.382 16.112 1.00 84.06 99 LYS A CA 1
ATOM 819 C C . LYS A 1 99 ? -14.697 8.752 16.873 1.00 84.06 99 LYS A C 1
ATOM 821 O O . LYS A 1 99 ? -15.466 9.475 17.502 1.00 84.06 99 LYS A O 1
ATOM 826 N N . TYR A 1 100 ? -14.842 7.428 16.817 1.00 84.19 100 TYR A N 1
ATOM 827 C CA . TYR A 1 100 ? -15.991 6.723 17.400 1.00 84.19 100 TYR A CA 1
ATOM 828 C C . TYR A 1 100 ? -15.709 6.091 18.769 1.00 84.19 100 TYR A C 1
ATOM 830 O O . TYR A 1 100 ? -16.655 5.710 19.460 1.00 84.19 100 TYR A O 1
ATOM 838 N N . GLY A 1 101 ? -14.439 6.011 19.179 1.00 89.12 101 GLY A N 1
ATOM 839 C CA . GLY A 1 101 ? -14.011 5.425 20.451 1.00 89.12 101 GLY A CA 1
ATOM 840 C C . GLY A 1 101 ? -14.236 3.914 20.529 1.00 89.12 101 GLY A C 1
ATOM 841 O O . GLY A 1 101 ? -14.447 3.386 21.617 1.00 89.12 101 GLY A O 1
ATOM 842 N N . THR A 1 102 ? -14.264 3.229 19.386 1.00 85.81 102 THR A N 1
ATOM 843 C CA . THR A 1 102 ? -14.530 1.790 19.278 1.00 85.81 102 THR A CA 1
ATOM 844 C C . THR A 1 102 ? -13.632 1.169 18.217 1.00 85.81 102 THR A C 1
ATOM 846 O O . THR A 1 102 ? -13.248 1.853 17.271 1.00 85.81 102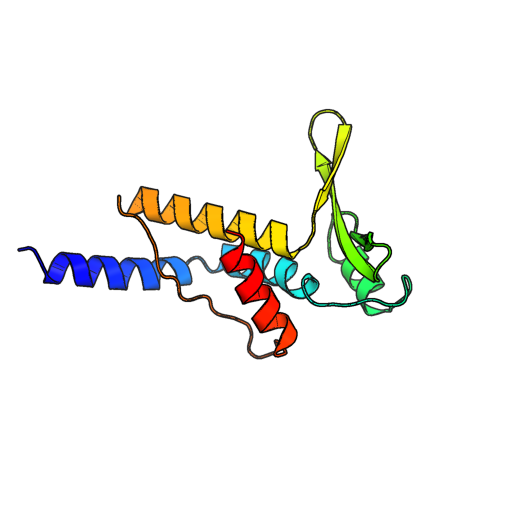 THR A O 1
ATOM 849 N N . GLU A 1 103 ? -13.291 -0.104 18.395 1.00 85.44 103 GLU A N 1
ATOM 850 C CA . GLU A 1 103 ? -12.491 -0.877 17.446 1.00 85.44 103 GLU A CA 1
ATOM 851 C C . GLU A 1 103 ? -13.303 -1.193 16.184 1.00 85.44 103 GLU A C 1
ATOM 853 O O . GLU A 1 103 ? -14.482 -1.550 16.262 1.00 85.44 103 GLU A O 1
ATOM 858 N N . ILE A 1 104 ? -12.677 -1.064 15.013 1.00 83.88 104 ILE A N 1
ATOM 859 C CA . ILE A 1 104 ? -13.327 -1.328 13.726 1.00 83.88 104 ILE A CA 1
ATOM 860 C C . ILE A 1 104 ? -12.775 -2.628 13.153 1.00 83.88 104 ILE A C 1
ATOM 862 O O . ILE A 1 104 ? -11.638 -2.682 12.695 1.00 83.88 104 ILE A O 1
ATOM 866 N N . ILE A 1 105 ? -13.620 -3.660 13.156 1.00 83.94 105 ILE A N 1
ATOM 867 C CA . ILE A 1 105 ? -13.270 -5.017 12.707 1.00 83.94 105 ILE A CA 1
ATOM 868 C C . ILE A 1 105 ? -13.620 -5.223 11.226 1.00 83.94 105 ILE A C 1
ATOM 870 O O . ILE A 1 105 ? -12.933 -5.945 10.511 1.00 83.94 105 ILE A O 1
ATOM 874 N N . TRP A 1 106 ? -14.691 -4.579 10.752 1.00 81.12 106 TRP A N 1
ATOM 875 C CA . TRP A 1 106 ? -15.244 -4.796 9.415 1.00 81.12 106 TRP A CA 1
ATOM 876 C C . TRP A 1 106 ? -15.322 -3.488 8.636 1.00 81.12 106 TRP A C 1
ATOM 878 O O . TRP A 1 106 ? -15.838 -2.488 9.140 1.00 81.12 106 TRP A O 1
ATOM 888 N N . ALA A 1 107 ? -14.879 -3.519 7.381 1.00 79.12 107 ALA A N 1
ATOM 889 C CA . ALA A 1 107 ? -14.946 -2.389 6.464 1.00 79.12 107 ALA A CA 1
ATOM 890 C C . ALA A 1 107 ? -15.461 -2.835 5.092 1.00 79.12 107 ALA A C 1
ATOM 892 O O . ALA A 1 107 ? -15.234 -3.964 4.662 1.00 79.12 107 ALA A O 1
ATOM 893 N N . VAL A 1 108 ? -16.158 -1.929 4.405 1.00 80.69 108 VAL A N 1
ATOM 894 C CA . VAL A 1 108 ? -16.531 -2.086 2.996 1.00 80.69 108 VAL A CA 1
ATOM 895 C C . VAL A 1 108 ? -15.715 -1.076 2.208 1.00 80.69 108 VAL A C 1
ATOM 897 O O . VAL A 1 108 ? -15.781 0.119 2.489 1.00 80.69 108 VAL A O 1
ATOM 900 N N . ILE A 1 109 ? -14.940 -1.562 1.244 1.00 79.88 109 ILE A N 1
ATOM 901 C CA 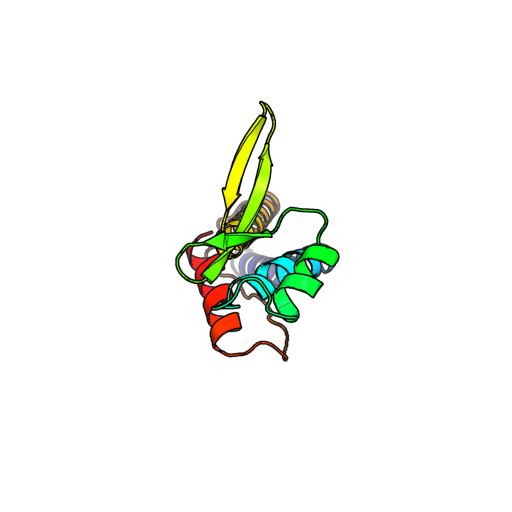. ILE A 1 109 ? -14.073 -0.742 0.399 1.00 79.88 109 ILE A CA 1
ATOM 902 C C . ILE A 1 109 ? -14.611 -0.823 -1.022 1.00 79.88 109 ILE A C 1
ATOM 904 O O . ILE A 1 109 ? -14.811 -1.913 -1.559 1.00 79.88 109 ILE A O 1
ATOM 908 N N . SER A 1 110 ? -14.899 0.334 -1.612 1.00 78.81 110 SER A N 1
ATOM 909 C CA . SER A 1 110 ? -15.272 0.408 -3.019 1.00 78.81 110 SER A CA 1
ATOM 910 C C . SER A 1 110 ? -14.051 0.131 -3.894 1.00 78.81 110 SER A C 1
ATOM 912 O O . SER A 1 110 ? -12.919 0.402 -3.510 1.00 78.81 110 SER A O 1
ATOM 914 N N . VAL A 1 111 ? -14.281 -0.409 -5.085 1.00 77.69 111 VAL A N 1
ATOM 915 C CA . VAL A 1 111 ? -13.262 -0.560 -6.128 1.00 77.69 111 VAL A CA 1
ATOM 916 C C . VAL A 1 111 ? -13.837 -0.051 -7.450 1.00 77.69 111 VAL A C 1
ATOM 918 O O . VAL A 1 111 ? -15.054 -0.152 -7.644 1.00 77.69 111 VAL A O 1
ATOM 921 N N . PRO A 1 112 ? -13.013 0.517 -8.350 1.00 78.81 112 PRO A N 1
ATOM 922 C CA . PRO A 1 112 ? -13.476 0.949 -9.663 1.00 78.81 112 PRO A CA 1
ATOM 923 C C . PRO A 1 112 ? -14.067 -0.215 -10.462 1.00 78.81 112 PRO A C 1
ATOM 925 O O . PRO A 1 112 ? -13.646 -1.365 -10.322 1.00 78.81 112 PRO A O 1
ATOM 928 N N . ALA A 1 113 ? -15.037 0.086 -11.323 1.00 76.94 113 ALA A N 1
ATOM 929 C CA . ALA A 1 113 ? -15.675 -0.930 -12.157 1.00 76.94 113 ALA A CA 1
ATOM 930 C C . ALA A 1 113 ? -14.694 -1.526 -13.180 1.00 76.94 113 ALA A C 1
ATOM 932 O O . ALA A 1 113 ? -14.836 -2.685 -13.560 1.00 76.94 113 ALA A O 1
ATOM 933 N N . GLU A 1 114 ? -13.691 -0.744 -13.577 1.00 76.69 114 GLU A N 1
ATOM 934 C CA . GLU A 1 114 ? -12.655 -1.085 -14.549 1.00 76.69 114 GLU A CA 1
ATOM 935 C C . GLU A 1 114 ? -11.577 -2.022 -13.991 1.00 76.69 114 GLU A C 1
ATOM 937 O O . GLU A 1 114 ? -10.700 -2.428 -14.745 1.00 76.69 114 GLU A O 1
ATOM 942 N N . PHE A 1 115 ? -11.597 -2.333 -12.687 1.00 75.31 115 PHE A N 1
ATOM 943 C CA . PHE A 1 115 ? -10.608 -3.226 -12.089 1.00 75.31 115 PHE A CA 1
ATOM 944 C C . PHE A 1 115 ? -10.899 -4.687 -12.422 1.00 75.31 115 PHE A C 1
ATOM 946 O O . PHE A 1 115 ? -11.990 -5.197 -12.120 1.00 75.31 115 PHE A O 1
ATOM 953 N N . ASP A 1 116 ? -9.870 -5.353 -12.940 1.00 81.62 116 ASP A N 1
ATOM 954 C CA . ASP A 1 116 ? -9.844 -6.795 -13.159 1.00 81.62 116 ASP A CA 1
ATOM 955 C C . ASP A 1 116 ? -9.805 -7.557 -11.824 1.00 81.62 116 ASP A C 1
ATOM 957 O O . ASP A 1 116 ? -9.523 -6.997 -10.759 1.00 81.62 116 ASP A O 1
ATOM 961 N N . GLU A 1 117 ? -10.089 -8.860 -11.863 1.00 82.56 117 GLU A N 1
ATOM 962 C CA . GLU A 1 117 ? -10.149 -9.708 -10.666 1.00 82.56 117 GLU A CA 1
ATOM 963 C C . GLU A 1 117 ? -8.835 -9.694 -9.871 1.00 82.56 117 GLU A C 1
ATOM 965 O O . GLU A 1 117 ? -8.854 -9.583 -8.645 1.00 82.56 117 GLU A O 1
ATOM 970 N N . GLU A 1 118 ? -7.691 -9.700 -10.559 1.00 80.50 118 GLU A N 1
ATOM 971 C CA . GLU A 1 118 ? -6.379 -9.594 -9.918 1.00 80.50 118 GLU A CA 1
ATOM 972 C C . GLU A 1 118 ? -6.249 -8.286 -9.126 1.00 80.50 118 GLU A C 1
ATOM 974 O O . GLU A 1 118 ? -5.927 -8.316 -7.938 1.00 80.50 118 GLU A O 1
ATOM 979 N N . GLN A 1 119 ? -6.597 -7.144 -9.729 1.00 77.38 119 GLN A N 1
ATOM 980 C CA . GLN A 1 119 ? -6.528 -5.824 -9.085 1.00 77.38 119 GLN A CA 1
ATOM 981 C C . GLN A 1 119 ? -7.467 -5.718 -7.870 1.00 77.38 119 GLN A C 1
ATOM 983 O O . GLN A 1 119 ? -7.134 -5.083 -6.860 1.00 77.38 119 GLN A O 1
ATOM 988 N N . ARG A 1 120 ? -8.628 -6.385 -7.919 1.00 82.81 120 ARG A N 1
ATOM 989 C CA . ARG A 1 120 ? -9.539 -6.506 -6.767 1.00 82.81 120 ARG A CA 1
ATOM 990 C C . ARG A 1 120 ? -8.922 -7.357 -5.661 1.00 82.81 120 ARG A C 1
ATOM 992 O O . ARG A 1 120 ? -8.961 -6.955 -4.497 1.00 82.81 120 ARG A O 1
ATOM 999 N N . ASN A 1 121 ? -8.287 -8.471 -6.017 1.00 83.69 121 ASN A N 1
ATOM 1000 C CA . ASN A 1 121 ? -7.600 -9.340 -5.065 1.00 83.69 121 ASN A CA 1
ATOM 1001 C C . ASN A 1 121 ? -6.409 -8.636 -4.402 1.00 83.69 121 ASN A C 1
ATOM 1003 O O . ASN A 1 121 ? -6.251 -8.748 -3.188 1.00 83.69 121 ASN A O 1
ATOM 1007 N N . ALA A 1 122 ? -5.623 -7.832 -5.126 1.00 80.00 122 ALA A N 1
ATOM 1008 C CA . ALA A 1 122 ? -4.575 -7.025 -4.493 1.00 80.00 122 ALA A CA 1
ATOM 1009 C C . ALA A 1 122 ? -5.128 -5.955 -3.555 1.00 80.00 122 ALA A C 1
ATOM 1011 O O . ALA A 1 122 ? -4.511 -5.668 -2.529 1.00 80.00 122 ALA A O 1
ATOM 1012 N N . THR A 1 123 ? -6.292 -5.385 -3.873 1.00 81.19 123 THR A N 1
ATOM 1013 C CA . THR A 1 123 ? -6.968 -4.471 -2.945 1.00 81.19 123 THR A CA 1
ATOM 1014 C C . THR A 1 123 ? -7.357 -5.202 -1.661 1.00 81.19 123 THR A C 1
ATOM 1016 O O . THR A 1 123 ? -7.081 -4.696 -0.578 1.00 81.19 123 THR A O 1
ATOM 1019 N N . SER A 1 124 ? -7.890 -6.425 -1.759 1.00 83.38 124 SER A N 1
ATOM 1020 C CA . SER A 1 124 ? -8.162 -7.270 -0.586 1.00 83.38 124 SER A CA 1
ATOM 1021 C C . SER A 1 124 ? -6.887 -7.598 0.197 1.00 83.38 124 SER A C 1
ATOM 1023 O O . SER A 1 124 ? -6.856 -7.471 1.417 1.00 83.38 124 SER A O 1
ATOM 1025 N N . LEU A 1 125 ? -5.796 -7.934 -0.492 1.00 82.69 125 LEU A N 1
ATOM 1026 C CA . LEU A 1 125 ? -4.512 -8.236 0.141 1.00 82.69 125 LEU A CA 1
ATOM 1027 C C . LEU A 1 125 ? -3.926 -7.023 0.882 1.00 82.69 125 LEU A C 1
ATOM 1029 O O . LEU A 1 125 ? -3.304 -7.173 1.931 1.00 82.69 125 LEU A O 1
ATOM 1033 N N . ALA A 1 126 ? -4.111 -5.812 0.352 1.00 81.81 126 ALA A N 1
ATOM 1034 C CA . ALA A 1 126 ? -3.699 -4.588 1.034 1.00 81.81 126 ALA A CA 1
ATOM 1035 C C . ALA A 1 126 ? -4.490 -4.370 2.335 1.00 81.81 126 ALA A C 1
ATOM 1037 O O . ALA A 1 126 ? -3.921 -3.898 3.316 1.00 81.81 126 ALA A O 1
ATOM 1038 N N . VAL A 1 127 ? -5.771 -4.752 2.361 1.00 83.62 127 VAL A N 1
ATOM 1039 C CA . VAL A 1 127 ? -6.615 -4.712 3.567 1.00 83.62 127 VAL A CA 1
ATOM 1040 C C . VAL A 1 127 ? -6.150 -5.731 4.596 1.00 83.62 127 VAL A C 1
ATOM 1042 O O . VAL A 1 127 ? -6.031 -5.388 5.764 1.00 83.62 127 VAL A O 1
ATOM 1045 N N . GLU A 1 128 ? -5.827 -6.954 4.177 1.00 85.06 128 GLU A N 1
ATOM 1046 C CA . GLU A 1 128 ? -5.307 -7.994 5.079 1.00 85.06 128 GLU A CA 1
ATOM 1047 C C . GLU A 1 128 ? -3.968 -7.613 5.726 1.00 85.06 128 GLU A C 1
ATOM 1049 O O . GLU A 1 128 ? -3.631 -8.097 6.805 1.00 85.06 128 GLU A O 1
ATOM 1054 N N . LYS A 1 129 ? -3.194 -6.741 5.072 1.00 83.00 129 LYS A N 1
ATOM 1055 C CA . LYS A 1 129 ? -1.907 -6.241 5.574 1.00 83.00 129 LYS A CA 1
ATOM 1056 C C . LYS A 1 129 ? -2.022 -5.018 6.497 1.00 83.00 129 LYS A C 1
ATOM 1058 O O . LYS A 1 129 ? -0.991 -4.591 7.023 1.00 83.00 129 LYS A O 1
ATOM 1063 N N . ALA A 1 130 ? -3.207 -4.420 6.637 1.00 80.12 130 ALA A N 1
ATOM 1064 C CA . ALA A 1 130 ? -3.443 -3.168 7.368 1.00 80.12 130 ALA A CA 1
ATOM 1065 C C . ALA A 1 130 ? -3.756 -3.384 8.859 1.00 80.12 130 ALA A C 1
ATOM 1067 O O . ALA A 1 130 ? -3.313 -2.542 9.685 1.00 80.12 130 ALA A O 1
#

pLDDT: mean 74.05, std 15.62, range [37.75, 90.75]

Solvent-accessible surface area (backbone atoms only — not comparable to full-atom values): 7700 Å² total; per-residue (Å²): 136,73,63,70,60,50,54,51,50,56,51,47,54,60,52,57,70,66,64,50,55,74,62,52,58,58,47,50,62,45,42,62,50,47,54,53,74,40,90,47,94,81,40,72,64,59,56,51,49,52,71,73,42,97,58,49,72,48,66,49,98,83,19,38,51,28,38,48,44,80,43,88,90,82,42,77,46,76,43,42,34,38,57,54,40,7,53,51,52,33,51,52,49,54,53,49,25,67,73,71,75,46,88,81,88,79,85,87,79,88,75,67,88,87,57,51,72,63,42,50,51,41,53,53,52,12,57,78,68,69